Protein AF-A0A742ETJ0-F1 (afdb_monomer)

Organism: NCBI:txid611

Solvent-accessible surface area (backbone atoms only — not comparable to full-atom values): 5757 Å² total; per-residue (Å²): 133,87,86,78,80,91,79,72,93,67,77,60,76,47,76,68,47,53,55,56,54,64,60,47,76,80,40,78,88,38,73,66,59,40,50,54,50,54,50,50,52,52,48,34,63,76,69,64,49,76,88,43,39,60,62,54,28,50,52,50,43,52,57,42,42,72,76,71,46,86,74,58,83,47,75,49,74,48,72,40,85,89,79,68,46,73,43,83,42,38,44,94

Structure (mmCIF, N/CA/C/O backbone):
data_AF-A0A742ETJ0-F1
#
_entry.id   AF-A0A742ETJ0-F1
#
loop_
_atom_site.group_PDB
_atom_site.id
_atom_site.type_symbol
_atom_site.label_atom_id
_atom_site.label_alt_id
_atom_site.label_comp_id
_atom_site.label_asym_id
_atom_site.label_entity_id
_atom_site.label_seq_id
_atom_site.pdbx_PDB_ins_code
_atom_site.Cartn_x
_atom_site.Cartn_y
_atom_site.Cartn_z
_atom_site.occupancy
_atom_site.B_iso_or_equiv
_atom_site.auth_seq_id
_atom_site.auth_comp_id
_atom_site.auth_asym_id
_atom_site.auth_atom_id
_atom_site.pdbx_PDB_model_num
ATOM 1 N N . MET A 1 1 ? 29.877 15.447 -0.134 1.00 32.34 1 MET A N 1
ATOM 2 C CA . MET A 1 1 ? 28.917 16.515 -0.478 1.00 32.34 1 MET A CA 1
ATOM 3 C C . MET A 1 1 ? 27.729 16.368 0.450 1.00 32.34 1 MET A C 1
ATOM 5 O O . MET A 1 1 ? 27.002 15.392 0.334 1.00 32.34 1 MET A O 1
ATOM 9 N N . SER A 1 2 ? 27.615 17.251 1.440 1.00 31.09 2 SER A N 1
ATOM 10 C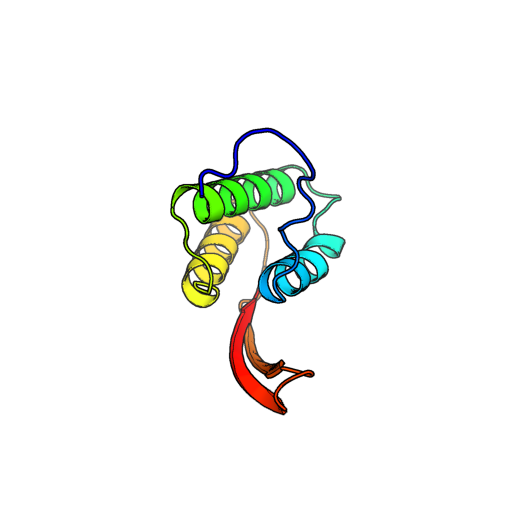 CA . SER A 1 2 ? 26.408 17.362 2.253 1.00 31.09 2 SER A CA 1
ATOM 11 C C . SER A 1 2 ? 25.345 18.079 1.425 1.00 31.09 2 SER A C 1
ATOM 13 O O . SER A 1 2 ? 25.627 19.113 0.825 1.00 31.09 2 SER A O 1
ATOM 15 N N . PHE A 1 3 ? 24.132 17.537 1.387 1.00 28.56 3 PHE A N 1
ATOM 16 C CA . PHE A 1 3 ? 22.963 18.305 0.979 1.00 28.56 3 PHE A CA 1
ATOM 17 C C . PHE A 1 3 ? 22.169 18.625 2.239 1.00 28.56 3 PHE A C 1
ATOM 19 O O . PHE A 1 3 ? 21.553 17.764 2.860 1.00 28.56 3 PHE A O 1
ATOM 26 N N . SER A 1 4 ? 22.302 19.882 2.650 1.00 29.91 4 SER A N 1
ATOM 27 C CA . SER A 1 4 ? 21.517 20.521 3.692 1.00 29.91 4 SER A CA 1
ATOM 28 C C . SER A 1 4 ? 20.381 21.315 3.055 1.00 29.91 4 SER A C 1
ATOM 30 O O . SER A 1 4 ? 20.541 21.906 1.991 1.00 29.91 4 SER A O 1
ATOM 32 N N . SER A 1 5 ? 19.304 21.386 3.837 1.00 32.72 5 SER A N 1
ATOM 33 C CA . SER A 1 5 ? 18.250 22.401 3.899 1.00 32.72 5 SER A CA 1
ATOM 34 C C . SER A 1 5 ? 17.227 22.471 2.766 1.00 32.72 5 SER A C 1
ATOM 36 O O . SER A 1 5 ? 17.449 23.087 1.732 1.00 32.72 5 SER A O 1
ATOM 38 N N . ARG A 1 6 ? 16.039 21.951 3.116 1.00 40.81 6 ARG A N 1
ATOM 39 C CA . ARG A 1 6 ? 14.703 22.497 2.823 1.00 40.81 6 ARG A CA 1
ATOM 40 C C . ARG A 1 6 ? 14.505 23.022 1.400 1.00 40.81 6 ARG A C 1
ATOM 42 O O . ARG A 1 6 ? 14.609 24.216 1.149 1.00 40.81 6 ARG A O 1
ATOM 49 N N . SER A 1 7 ? 14.074 22.136 0.519 1.00 31.17 7 SER A N 1
ATOM 50 C CA . SER A 1 7 ? 13.176 22.480 -0.581 1.00 31.17 7 SER A CA 1
ATOM 51 C C . SER A 1 7 ? 12.449 21.217 -1.024 1.00 31.17 7 SER A C 1
ATOM 53 O O . SER A 1 7 ? 13.045 20.151 -1.128 1.00 31.17 7 SER A O 1
ATOM 55 N N . ASP A 1 8 ? 11.146 21.377 -1.208 1.00 33.16 8 ASP A N 1
ATOM 56 C CA . ASP A 1 8 ? 10.280 20.532 -2.017 1.00 33.16 8 ASP A CA 1
ATOM 57 C C . ASP A 1 8 ? 10.044 19.086 -1.555 1.00 33.16 8 ASP A C 1
ATOM 59 O O . ASP A 1 8 ? 10.710 18.126 -1.932 1.00 33.16 8 ASP A O 1
ATOM 63 N N . SER A 1 9 ? 8.930 18.921 -0.838 1.00 30.58 9 SER A N 1
ATOM 64 C CA . SER A 1 9 ? 8.198 17.667 -0.607 1.00 30.58 9 SER A CA 1
ATOM 65 C C . SER A 1 9 ? 7.661 17.008 -1.897 1.00 30.58 9 SER A C 1
ATOM 67 O O . SER A 1 9 ? 6.697 16.250 -1.860 1.00 30.58 9 SER A O 1
ATOM 69 N N . THR A 1 10 ? 8.266 17.286 -3.053 1.00 33.06 10 THR A N 1
ATOM 70 C CA . THR A 1 10 ? 7.927 16.722 -4.368 1.00 33.06 10 THR A CA 1
ATOM 71 C C . THR A 1 10 ? 8.785 15.504 -4.725 1.00 33.06 10 THR A C 1
ATOM 73 O O . THR A 1 10 ? 8.616 14.926 -5.794 1.00 33.06 10 THR A O 1
ATOM 76 N N . ALA A 1 11 ? 9.649 15.034 -3.820 1.00 34.22 11 ALA A N 1
ATOM 77 C CA . ALA A 1 11 ? 10.446 13.819 -4.009 1.00 34.22 11 ALA A CA 1
ATOM 78 C C . ALA A 1 11 ? 9.672 12.496 -3.781 1.00 34.22 11 ALA A C 1
ATOM 80 O O . ALA A 1 11 ? 10.282 11.433 -3.764 1.00 34.22 11 ALA A O 1
ATOM 81 N N . LEU A 1 12 ? 8.334 12.537 -3.692 1.00 37.72 12 LEU A N 1
ATOM 82 C CA . LEU A 1 12 ? 7.442 11.372 -3.863 1.00 37.72 12 LEU A CA 1
ATOM 83 C C . LEU A 1 12 ? 7.275 10.964 -5.349 1.00 37.72 12 LEU A C 1
ATOM 85 O O . LEU A 1 12 ? 6.354 10.238 -5.711 1.00 37.72 12 LEU A O 1
ATOM 89 N N . LEU A 1 13 ? 8.170 11.432 -6.226 1.00 37.72 13 LEU A N 1
ATOM 90 C CA . LEU A 1 13 ? 8.246 11.090 -7.649 1.00 37.72 13 LEU A CA 1
ATOM 91 C C . LEU A 1 13 ? 9.141 9.861 -7.898 1.00 37.72 13 LEU A C 1
ATOM 93 O O . LEU A 1 13 ? 10.031 9.878 -8.747 1.00 37.72 13 LEU A O 1
ATOM 97 N N . SER A 1 14 ? 8.882 8.768 -7.184 1.00 45.06 14 SER A N 1
ATOM 98 C CA . SER A 1 14 ? 9.124 7.424 -7.714 1.00 45.06 14 SER A CA 1
ATOM 99 C C . SER A 1 14 ? 7.759 6.817 -8.044 1.00 45.06 14 SER A C 1
ATOM 101 O O . SER A 1 14 ? 6.761 7.112 -7.393 1.00 45.06 14 SER A O 1
ATOM 103 N N . TRP A 1 15 ? 7.677 6.011 -9.100 1.00 43.72 15 TRP A N 1
ATOM 104 C CA . TRP A 1 15 ? 6.424 5.463 -9.641 1.00 43.72 15 TRP A CA 1
ATOM 105 C C . TRP A 1 15 ? 5.563 4.700 -8.615 1.00 43.72 15 TRP A C 1
ATOM 107 O O . TRP A 1 15 ? 4.362 4.553 -8.822 1.00 43.72 15 TRP A O 1
ATOM 117 N N . GLU A 1 16 ? 6.144 4.296 -7.484 1.00 48.22 16 GLU A N 1
ATOM 118 C CA . GLU A 1 16 ? 5.433 3.743 -6.328 1.00 48.22 16 GLU A CA 1
ATOM 119 C C . GLU A 1 16 ? 4.449 4.753 -5.708 1.00 48.22 16 GLU A C 1
ATOM 121 O O . GLU A 1 16 ? 3.303 4.404 -5.432 1.00 48.22 16 GLU A O 1
ATOM 126 N N . GLY A 1 17 ? 4.836 6.028 -5.578 1.00 49.72 17 GLY A N 1
ATOM 127 C CA . GLY A 1 17 ? 3.976 7.088 -5.034 1.00 49.72 17 GLY A CA 1
ATOM 128 C C . GLY A 1 17 ? 2.765 7.405 -5.919 1.00 49.72 17 GLY A C 1
ATOM 129 O O . GLY A 1 17 ? 1.693 7.740 -5.417 1.00 49.72 17 GLY A O 1
ATOM 130 N N . LEU A 1 18 ? 2.900 7.233 -7.238 1.00 43.44 18 LEU A N 1
ATOM 131 C CA . LEU A 1 18 ? 1.806 7.403 -8.200 1.00 43.44 18 LEU A CA 1
ATOM 132 C C . LEU A 1 18 ? 0.774 6.271 -8.119 1.00 43.44 18 LEU A C 1
ATOM 134 O O . LEU A 1 18 ? -0.416 6.532 -8.283 1.00 43.44 18 LEU A O 1
ATOM 138 N N . ILE A 1 19 ? 1.194 5.037 -7.833 1.00 52.06 19 ILE A N 1
ATOM 139 C CA . ILE A 1 19 ? 0.254 3.918 -7.681 1.00 52.06 19 ILE A CA 1
ATOM 140 C C . ILE A 1 19 ? -0.553 4.074 -6.384 1.00 52.06 19 ILE A C 1
ATOM 142 O O . ILE A 1 19 ? -1.783 3.996 -6.422 1.00 52.06 19 ILE A O 1
ATOM 146 N N . PHE A 1 20 ? 0.096 4.475 -5.283 1.00 53.56 20 PHE A N 1
ATOM 147 C CA . PHE A 1 20 ? -0.612 4.906 -4.070 1.00 53.56 20 PHE A CA 1
ATOM 148 C C . PHE A 1 20 ? -1.568 6.087 -4.338 1.00 53.56 20 PHE A C 1
ATOM 150 O O . PHE A 1 20 ? -2.681 6.119 -3.814 1.00 53.56 20 PHE A O 1
ATOM 157 N N . TYR A 1 21 ? -1.187 7.037 -5.201 1.00 48.38 21 TYR A N 1
ATOM 158 C CA . TYR A 1 21 ? -2.019 8.186 -5.586 1.00 48.38 21 TYR A CA 1
ATOM 159 C C . TYR A 1 21 ? -3.294 7.821 -6.370 1.00 48.38 21 TYR A C 1
ATOM 161 O O . TYR A 1 21 ? -4.314 8.499 -6.227 1.00 48.38 21 TYR A O 1
ATOM 169 N N . TYR A 1 22 ? -3.293 6.756 -7.176 1.00 45.56 22 TYR A N 1
ATOM 170 C CA . TYR A 1 22 ? -4.513 6.315 -7.865 1.00 45.56 22 TYR A CA 1
ATOM 171 C C . TYR A 1 22 ? -5.441 5.487 -6.967 1.00 45.56 22 TYR A C 1
ATOM 173 O O . TYR A 1 22 ? -6.658 5.627 -7.099 1.00 45.56 22 TYR A O 1
ATOM 181 N N . GLN A 1 23 ? -4.895 4.748 -5.990 1.00 53.19 23 GLN A N 1
ATOM 182 C CA . GLN A 1 23 ? -5.660 4.167 -4.874 1.00 53.19 23 GLN A CA 1
ATOM 183 C C . GLN A 1 23 ? -6.522 5.240 -4.177 1.00 53.19 23 GLN A C 1
ATOM 185 O O . GLN A 1 23 ? -7.693 5.046 -3.867 1.00 53.19 23 GLN A O 1
ATOM 190 N N . LEU A 1 24 ? -5.935 6.423 -3.978 1.00 53.19 24 LEU A N 1
ATOM 191 C CA . LEU A 1 24 ? -6.409 7.491 -3.098 1.00 53.19 24 LEU A CA 1
ATOM 192 C C . LEU A 1 24 ? -7.726 8.179 -3.498 1.00 53.19 24 LEU A C 1
ATOM 194 O O . LEU A 1 24 ? -8.414 8.716 -2.626 1.00 53.19 24 LEU A O 1
ATOM 198 N N . ARG A 1 25 ? -8.126 8.192 -4.777 1.00 52.59 25 ARG A N 1
ATOM 199 C CA . ARG A 1 25 ? -9.295 8.998 -5.196 1.00 52.59 25 ARG A CA 1
ATOM 200 C C . ARG A 1 25 ? -10.647 8.462 -4.718 1.00 52.59 25 ARG A C 1
ATOM 202 O O . ARG A 1 25 ? -11.588 9.247 -4.638 1.00 52.59 25 ARG A O 1
ATOM 209 N N . GLY A 1 26 ? -10.756 7.174 -4.388 1.00 54.12 26 GLY A N 1
ATOM 210 C CA . GLY A 1 26 ? -12.006 6.580 -3.895 1.00 54.12 26 GLY A CA 1
ATOM 211 C C . GLY A 1 26 ? -12.287 6.847 -2.410 1.00 54.12 26 GLY A C 1
ATOM 212 O O . GLY A 1 26 ? -13.441 6.824 -1.987 1.00 54.12 26 GLY A O 1
ATOM 213 N N . PHE A 1 27 ? -11.251 7.139 -1.616 1.00 60.00 27 PHE A N 1
ATOM 214 C CA . PHE A 1 27 ? -11.316 7.063 -0.149 1.00 60.00 27 PHE A CA 1
ATOM 215 C C . PHE A 1 27 ? -11.579 8.394 0.566 1.00 60.00 27 PHE A C 1
ATOM 217 O O . PHE A 1 27 ? -11.985 8.401 1.728 1.00 60.00 27 PHE A O 1
ATOM 224 N N . MET A 1 28 ? -11.396 9.524 -0.121 1.00 57.31 28 MET A N 1
ATOM 225 C CA . MET A 1 28 ? -11.357 10.867 0.486 1.00 57.31 28 MET A CA 1
ATOM 226 C C . MET A 1 28 ? -12.674 11.335 1.131 1.00 57.31 28 MET A C 1
ATOM 228 O O . MET A 1 28 ? -12.668 12.314 1.875 1.00 57.31 28 MET A O 1
ATOM 232 N N . ASN A 1 29 ? -13.786 10.629 0.906 1.00 66.88 29 ASN A N 1
ATOM 233 C CA . ASN A 1 29 ? -15.083 10.946 1.510 1.00 66.88 29 ASN A CA 1
ATOM 234 C C . ASN A 1 29 ? -15.334 10.226 2.849 1.00 66.88 29 ASN A C 1
ATOM 236 O O . ASN A 1 29 ? -16.346 10.498 3.4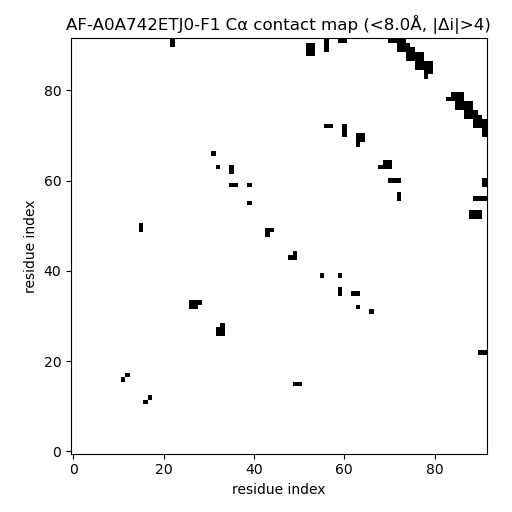95 1.00 66.88 29 ASN A O 1
ATOM 240 N N . ASN A 1 30 ? -14.445 9.323 3.290 1.00 82.06 30 ASN A N 1
ATOM 241 C CA . ASN A 1 30 ? -14.587 8.617 4.564 1.00 82.06 30 ASN A CA 1
ATOM 242 C C . ASN A 1 30 ? -13.440 8.929 5.537 1.00 82.06 30 ASN A C 1
ATOM 244 O O . ASN A 1 30 ? -12.283 8.597 5.284 1.00 82.06 30 ASN A O 1
ATOM 248 N N . SER A 1 31 ? -13.770 9.516 6.690 1.00 84.69 31 SER A N 1
ATOM 249 C CA . SER A 1 31 ? -12.776 9.962 7.674 1.00 84.69 31 SER A CA 1
ATOM 250 C C . SER A 1 31 ? -11.948 8.827 8.284 1.00 84.69 31 SER A C 1
ATOM 252 O O . SER A 1 31 ? -10.765 9.033 8.547 1.00 84.69 31 SER A O 1
ATOM 254 N N . LYS A 1 32 ? -12.522 7.629 8.469 1.00 88.44 32 LYS A N 1
ATOM 255 C CA . LYS A 1 32 ? -11.805 6.476 9.041 1.00 88.44 32 LYS A CA 1
ATOM 256 C C . LYS A 1 32 ? -10.801 5.889 8.053 1.00 88.44 32 LYS A C 1
ATOM 258 O O . LYS A 1 32 ? -9.650 5.681 8.417 1.00 88.44 32 LYS A O 1
ATOM 263 N N . LEU A 1 33 ? -11.210 5.667 6.800 1.00 86.06 33 LEU A N 1
ATOM 264 C CA . LEU A 1 33 ? -10.299 5.152 5.769 1.00 86.06 33 LEU A CA 1
ATOM 265 C C . LEU A 1 33 ? -9.179 6.138 5.453 1.00 86.06 33 LEU A C 1
ATOM 267 O O . LEU A 1 33 ? -8.033 5.722 5.309 1.00 86.06 33 LEU A O 1
ATOM 271 N N . LYS A 1 34 ? -9.492 7.438 5.421 1.00 85.31 34 LYS A N 1
ATOM 272 C CA . LYS A 1 34 ? -8.485 8.492 5.271 1.00 85.31 34 LYS A CA 1
ATOM 273 C C . LYS A 1 34 ? -7.435 8.423 6.379 1.00 85.31 34 LYS A C 1
ATOM 275 O O . LYS A 1 34 ? -6.249 8.404 6.077 1.00 85.31 34 LYS A O 1
ATOM 280 N N . GLN A 1 35 ? -7.861 8.312 7.638 1.00 89.50 35 GLN A N 1
ATOM 281 C CA . GLN A 1 35 ? -6.942 8.215 8.773 1.00 89.50 35 GLN A CA 1
ATOM 282 C C . GLN A 1 35 ? -6.082 6.942 8.728 1.00 89.50 35 GLN A C 1
ATOM 284 O O . GLN A 1 35 ? -4.880 7.007 8.967 1.00 89.50 35 GLN A O 1
ATOM 289 N N . ILE A 1 36 ? -6.680 5.789 8.406 1.00 90.25 36 ILE A N 1
ATOM 290 C CA . ILE A 1 36 ? -5.946 4.525 8.243 1.00 90.25 36 ILE A CA 1
ATOM 291 C C . ILE A 1 36 ? -4.865 4.675 7.170 1.00 90.25 36 ILE A C 1
ATOM 293 O O . ILE A 1 36 ? -3.713 4.311 7.398 1.00 90.25 36 ILE A O 1
ATOM 297 N N . PHE A 1 37 ? -5.231 5.235 6.019 1.00 85.75 37 PHE A N 1
ATOM 298 C CA . PHE A 1 37 ? -4.311 5.435 4.910 1.00 85.75 37 PHE A CA 1
ATOM 299 C C . PHE A 1 37 ? -3.165 6.391 5.279 1.00 85.75 37 PHE A C 1
ATOM 301 O O . PHE A 1 37 ? -2.002 6.068 5.060 1.00 85.75 37 PHE A O 1
ATOM 308 N N . GLU A 1 38 ? -3.470 7.540 5.889 1.00 86.44 38 GLU A N 1
ATOM 309 C CA . GLU A 1 38 ? -2.464 8.520 6.328 1.00 86.44 38 GLU A CA 1
ATOM 310 C C . GLU A 1 38 ? -1.474 7.917 7.335 1.00 86.44 38 GLU A C 1
ATOM 312 O O . GLU A 1 38 ? -0.263 8.132 7.230 1.00 86.44 38 GLU A O 1
ATOM 317 N N . ASN A 1 39 ? -1.969 7.103 8.270 1.00 90.25 39 ASN A N 1
ATOM 318 C CA . ASN A 1 39 ? -1.124 6.392 9.227 1.00 90.25 39 ASN A CA 1
ATOM 319 C C . ASN A 1 39 ? -0.233 5.346 8.541 1.00 90.25 39 ASN A C 1
ATOM 321 O O . ASN A 1 39 ? 0.934 5.209 8.908 1.00 90.25 39 ASN A O 1
ATOM 325 N N . LEU A 1 40 ? -0.750 4.628 7.538 1.00 87.56 40 LEU A N 1
ATOM 326 C CA . LEU A 1 40 ? 0.036 3.654 6.779 1.00 87.56 40 LEU A CA 1
ATOM 327 C C . LEU A 1 40 ? 1.136 4.314 5.955 1.00 87.56 40 LEU A C 1
ATOM 329 O O . LEU A 1 40 ? 2.266 3.838 5.985 1.00 87.56 40 LEU A O 1
ATOM 333 N N . ILE A 1 41 ? 0.848 5.427 5.279 1.00 83.38 41 ILE A N 1
ATOM 334 C CA . ILE A 1 41 ? 1.878 6.182 4.553 1.00 83.38 41 ILE A CA 1
ATOM 335 C C . ILE A 1 41 ? 2.958 6.676 5.515 1.00 83.38 41 ILE A C 1
ATOM 337 O O . ILE A 1 41 ? 4.142 6.470 5.257 1.00 83.38 41 ILE A O 1
ATOM 341 N N . SER A 1 42 ? 2.559 7.227 6.664 1.00 86.31 42 SER A N 1
ATOM 342 C CA . SER A 1 42 ? 3.507 7.686 7.687 1.00 86.31 42 SER A CA 1
ATOM 343 C C . SER A 1 42 ? 4.413 6.548 8.174 1.00 86.31 42 SER A C 1
ATOM 345 O O . SER A 1 42 ? 5.617 6.737 8.337 1.00 86.31 42 SER A O 1
ATOM 347 N N . LEU A 1 43 ? 3.859 5.343 8.358 1.00 85.88 43 LEU A N 1
ATOM 348 C CA . LEU A 1 43 ? 4.625 4.156 8.741 1.00 85.88 43 LEU A CA 1
ATOM 349 C C . LEU A 1 43 ? 5.615 3.732 7.647 1.00 85.88 43 LEU A C 1
ATOM 351 O O . LEU A 1 43 ? 6.767 3.423 7.950 1.00 85.88 43 LEU A O 1
ATOM 355 N N . VAL A 1 44 ? 5.184 3.716 6.385 1.00 83.88 44 VAL A N 1
ATOM 356 C CA . VAL A 1 44 ? 6.038 3.360 5.241 1.00 83.88 44 VAL A CA 1
ATOM 357 C C . VAL A 1 44 ? 7.219 4.317 5.131 1.00 83.88 44 VAL A C 1
ATOM 359 O O . VAL A 1 44 ? 8.353 3.867 4.952 1.00 83.88 44 VAL A O 1
ATOM 362 N N . GLU A 1 45 ? 6.972 5.616 5.301 1.00 83.81 45 GLU A N 1
ATOM 363 C CA . GLU A 1 45 ? 8.009 6.648 5.314 1.00 83.81 45 GLU A CA 1
ATOM 364 C C . GLU A 1 45 ? 8.975 6.468 6.494 1.00 83.81 45 GLU A C 1
ATOM 366 O O . GLU A 1 45 ? 10.193 6.442 6.295 1.00 83.81 45 GLU A O 1
ATOM 371 N N . GLU A 1 46 ? 8.452 6.277 7.711 1.00 88.44 46 GLU A N 1
ATOM 372 C CA . GLU A 1 46 ? 9.255 6.088 8.926 1.00 88.44 46 GLU A CA 1
ATOM 373 C C . GLU A 1 46 ? 10.158 4.849 8.822 1.00 88.44 46 GLU A C 1
ATOM 375 O O . GLU A 1 46 ? 11.340 4.889 9.179 1.00 88.44 46 GLU A O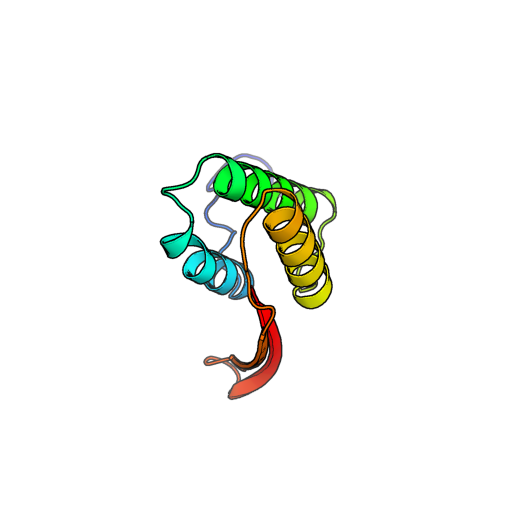 1
ATOM 380 N N . LYS A 1 47 ? 9.612 3.738 8.318 1.00 86.00 47 LYS A N 1
ATOM 381 C CA . LYS A 1 47 ? 10.312 2.450 8.225 1.00 86.00 47 LYS A CA 1
ATOM 382 C C . LYS A 1 47 ? 11.085 2.257 6.923 1.00 86.00 47 LYS A C 1
ATOM 384 O O . LYS A 1 47 ? 11.825 1.281 6.811 1.00 86.00 47 LYS A O 1
ATOM 389 N N . LYS A 1 48 ? 10.961 3.182 5.965 1.00 83.75 48 LYS A N 1
ATOM 390 C CA . LYS A 1 48 ? 11.539 3.085 4.614 1.00 83.75 48 LYS A CA 1
ATOM 391 C C . LYS A 1 48 ? 11.115 1.810 3.875 1.00 83.75 48 LYS A C 1
ATOM 393 O O . LYS A 1 48 ? 11.923 1.199 3.178 1.00 83.75 48 LYS A O 1
ATOM 398 N N . TRP A 1 49 ? 9.856 1.406 4.023 1.00 83.25 49 TRP A N 1
ATOM 399 C CA . TRP A 1 49 ? 9.284 0.203 3.399 1.00 83.25 49 TRP A CA 1
ATOM 400 C C . TRP A 1 49 ? 8.872 0.423 1.935 1.00 83.25 49 TRP A C 1
ATOM 402 O O . TRP A 1 49 ? 7.800 0.012 1.494 1.00 83.25 49 TRP A O 1
ATOM 412 N N . TYR A 1 50 ? 9.731 1.088 1.167 1.00 79.00 50 TYR A N 1
ATOM 413 C CA . TYR A 1 50 ? 9.535 1.275 -0.269 1.00 79.00 50 TYR A CA 1
ATOM 414 C C . TYR A 1 50 ? 9.541 -0.090 -0.974 1.00 79.00 50 TYR A C 1
ATOM 416 O O . TYR A 1 50 ? 10.323 -0.973 -0.615 1.00 79.00 50 TYR A O 1
ATOM 424 N N . GLY A 1 51 ? 8.634 -0.289 -1.929 1.00 74.69 51 GLY A N 1
ATOM 425 C CA . GLY A 1 51 ? 8.428 -1.573 -2.606 1.00 74.69 51 GLY A CA 1
ATOM 426 C C . GLY A 1 51 ? 7.653 -2.644 -1.818 1.00 74.69 51 GLY A C 1
ATOM 427 O O . GLY A 1 51 ? 7.303 -3.671 -2.399 1.00 74.69 51 GLY A O 1
ATOM 428 N N . ALA A 1 52 ? 7.299 -2.425 -0.543 1.00 81.31 52 ALA A N 1
ATOM 429 C CA . ALA A 1 52 ? 6.560 -3.391 0.290 1.00 81.31 52 ALA A CA 1
ATOM 430 C C . ALA A 1 52 ? 5.043 -3.430 -0.009 1.00 81.31 52 ALA A C 1
ATOM 432 O O . ALA A 1 52 ? 4.206 -3.473 0.892 1.00 81.31 52 ALA A O 1
ATOM 433 N N . CYS A 1 53 ? 4.664 -3.377 -1.288 1.00 83.88 53 CYS A N 1
ATOM 434 C CA . CYS A 1 53 ? 3.270 -3.234 -1.714 1.00 83.88 53 CYS A CA 1
ATOM 435 C C . CYS A 1 53 ? 2.349 -4.356 -1.204 1.00 83.88 53 CYS A C 1
ATOM 437 O O . CYS A 1 53 ? 1.211 -4.070 -0.841 1.00 83.88 53 CYS A O 1
ATOM 439 N N . HIS A 1 54 ? 2.848 -5.594 -1.112 1.00 85.94 54 HIS A N 1
ATOM 440 C CA . HIS A 1 54 ? 2.117 -6.746 -0.569 1.00 85.94 54 HIS A CA 1
ATOM 441 C C . HIS A 1 54 ? 1.800 -6.601 0.913 1.00 85.94 54 HIS A C 1
ATOM 443 O O . HIS A 1 54 ? 0.646 -6.764 1.312 1.00 85.94 54 HIS A O 1
ATOM 449 N N . ASP A 1 55 ? 2.793 -6.226 1.714 1.00 88.38 55 ASP A N 1
ATOM 450 C CA . ASP A 1 55 ? 2.612 -6.058 3.152 1.00 88.38 55 ASP A CA 1
ATOM 451 C C . ASP A 1 55 ? 1.677 -4.880 3.444 1.00 88.38 55 ASP A C 1
ATOM 453 O O . ASP A 1 55 ? 0.732 -4.998 4.223 1.00 88.38 55 ASP A O 1
ATOM 457 N N . ILE A 1 56 ? 1.884 -3.752 2.758 1.00 89.81 56 ILE A N 1
ATOM 458 C CA . ILE A 1 56 ? 1.087 -2.536 2.954 1.00 89.81 56 ILE A CA 1
ATOM 459 C C . ILE A 1 56 ? -0.371 -2.769 2.540 1.00 89.81 56 ILE A C 1
ATOM 461 O O . ILE A 1 56 ? -1.282 -2.391 3.278 1.00 89.81 56 ILE A O 1
ATOM 465 N N . SER A 1 57 ? -0.607 -3.428 1.403 1.00 89.94 57 SER A N 1
ATOM 466 C CA . SER A 1 57 ? -1.963 -3.745 0.941 1.00 89.94 57 SER A CA 1
ATOM 467 C C . SER A 1 57 ? -2.663 -4.740 1.863 1.00 89.94 57 SER A C 1
ATOM 469 O O . SER A 1 57 ? -3.843 -4.570 2.159 1.00 89.94 57 SER A O 1
ATOM 471 N N . ALA A 1 58 ? -1.946 -5.736 2.392 1.00 92.69 58 ALA A N 1
ATOM 472 C CA . ALA A 1 58 ? -2.506 -6.667 3.369 1.00 92.69 58 ALA A CA 1
ATOM 473 C C . ALA A 1 58 ? -2.929 -5.953 4.662 1.00 92.69 58 ALA A C 1
ATOM 475 O O . ALA A 1 58 ? -4.050 -6.147 5.138 1.00 92.69 58 ALA A O 1
ATOM 476 N N . VAL A 1 59 ? -2.073 -5.081 5.207 1.00 92.75 59 VAL A N 1
ATOM 477 C CA . VAL A 1 59 ? -2.406 -4.304 6.410 1.00 92.75 59 VAL A CA 1
ATOM 478 C C . VAL A 1 59 ? -3.583 -3.366 6.137 1.00 92.75 59 VAL A C 1
ATOM 480 O O . VAL A 1 59 ? -4.505 -3.294 6.949 1.00 92.75 59 VAL A O 1
ATOM 483 N N . PHE A 1 60 ? -3.606 -2.684 4.988 1.00 91.56 60 PHE A N 1
ATOM 484 C CA . PHE A 1 60 ? -4.711 -1.793 4.642 1.00 91.56 60 PHE A CA 1
ATOM 485 C C . PHE A 1 60 ? -6.042 -2.540 4.509 1.00 91.56 60 PHE A C 1
ATOM 487 O O . PHE A 1 60 ? -7.050 -2.087 5.053 1.00 91.56 60 PHE A O 1
ATOM 494 N N . TYR A 1 61 ? -6.037 -3.711 3.864 1.00 93.25 61 TYR A N 1
ATOM 495 C CA . TYR A 1 61 ? -7.202 -4.588 3.757 1.00 93.25 61 TYR A CA 1
ATOM 496 C C . TYR A 1 61 ? -7.748 -4.972 5.139 1.00 93.25 61 TYR A C 1
ATOM 498 O O . TYR A 1 61 ? -8.946 -4.827 5.383 1.00 93.25 61 TYR A O 1
ATOM 506 N N . ILE A 1 62 ? -6.876 -5.406 6.057 1.00 95.44 62 ILE A N 1
ATOM 507 C CA . ILE A 1 62 ? -7.268 -5.796 7.420 1.00 95.44 62 ILE A CA 1
ATOM 508 C C . ILE A 1 62 ? -7.897 -4.609 8.155 1.00 95.44 62 ILE A C 1
ATOM 510 O O . ILE A 1 62 ? -9.026 -4.715 8.629 1.00 95.44 62 ILE A O 1
ATOM 514 N N . LEU A 1 63 ? -7.217 -3.458 8.185 1.00 93.81 63 LEU A N 1
ATOM 515 C CA . LEU A 1 63 ? -7.702 -2.273 8.898 1.00 93.81 63 LEU A CA 1
ATOM 516 C C . LEU A 1 63 ? -9.034 -1.767 8.324 1.00 93.81 63 LEU A C 1
ATOM 518 O O . LEU A 1 63 ? -9.933 -1.395 9.077 1.00 93.81 63 LEU A O 1
ATOM 522 N N . ALA A 1 64 ? -9.195 -1.785 6.998 1.00 90.56 64 ALA A N 1
ATOM 523 C CA . ALA A 1 64 ? -10.447 -1.413 6.347 1.00 90.56 64 ALA A CA 1
ATOM 524 C C . ALA A 1 64 ? -11.588 -2.398 6.674 1.00 90.56 64 ALA A C 1
ATOM 526 O O . ALA A 1 64 ? -12.702 -1.955 6.962 1.00 90.56 64 ALA A O 1
ATOM 527 N N . LYS A 1 65 ? -11.327 -3.715 6.701 1.00 93.75 65 LYS A N 1
ATOM 528 C CA . LYS A 1 65 ? -12.308 -4.718 7.158 1.00 93.75 65 LYS A CA 1
ATOM 529 C C . LYS A 1 65 ? -12.721 -4.478 8.612 1.00 93.75 65 LYS A C 1
ATOM 531 O O . LYS A 1 65 ? -13.911 -4.505 8.917 1.00 93.75 65 LYS A O 1
ATOM 536 N N . GLU A 1 66 ? -11.769 -4.192 9.499 1.00 95.25 66 GLU A N 1
ATOM 537 C CA . GLU A 1 66 ? -12.024 -3.966 10.930 1.00 95.25 66 GLU A CA 1
ATOM 538 C C . GLU A 1 66 ? -12.922 -2.754 11.202 1.00 95.25 66 GLU A C 1
ATOM 540 O O . GLU A 1 66 ? -13.749 -2.786 12.114 1.00 95.25 66 GLU A O 1
ATOM 545 N N . VAL A 1 67 ? -12.816 -1.692 10.397 1.00 91.19 67 VAL A N 1
ATOM 546 C CA . VAL A 1 67 ? -13.687 -0.512 10.533 1.00 91.19 67 VAL A CA 1
ATOM 547 C C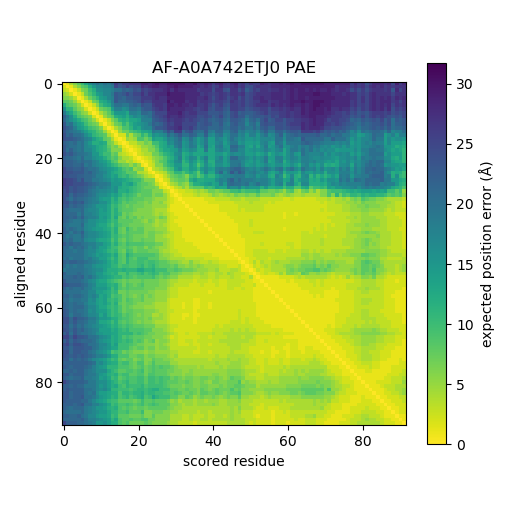 . VAL A 1 67 ? -15.011 -0.622 9.761 1.00 91.19 67 VAL A C 1
ATOM 549 O O . VAL A 1 67 ? -15.766 0.355 9.719 1.00 91.19 67 VAL A O 1
ATOM 552 N N . GLY A 1 68 ? -15.322 -1.805 9.216 1.00 90.88 68 GLY A N 1
ATOM 553 C CA . GLY A 1 68 ? -16.631 -2.161 8.660 1.00 90.88 68 GLY A CA 1
ATOM 554 C C . GLY A 1 68 ? -16.774 -2.006 7.145 1.00 90.88 68 GLY A C 1
ATOM 555 O O . GLY A 1 68 ? -17.902 -1.943 6.660 1.00 90.88 68 GLY A O 1
ATOM 556 N N . PHE A 1 69 ? -15.672 -1.915 6.396 1.00 89.06 69 PHE A N 1
ATOM 557 C CA . PHE A 1 69 ? -15.720 -1.942 4.931 1.00 89.06 69 PHE A CA 1
ATOM 558 C C . PHE A 1 69 ? -15.628 -3.367 4.398 1.00 89.06 69 PHE A C 1
ATOM 560 O O . PHE A 1 69 ? -15.204 -4.284 5.092 1.00 89.06 69 PHE A O 1
ATOM 567 N N . GLU A 1 70 ? -15.966 -3.523 3.122 1.00 91.56 70 GLU A N 1
ATOM 568 C CA . GLU A 1 70 ? -15.803 -4.759 2.356 1.00 91.56 70 GLU A CA 1
ATOM 569 C C . GLU A 1 70 ? -14.789 -4.542 1.213 1.00 91.56 70 GLU A C 1
ATOM 571 O O . GLU A 1 70 ? -15.168 -4.554 0.040 1.00 91.56 70 GLU A O 1
ATOM 576 N N . PRO A 1 71 ? -13.507 -4.247 1.523 1.00 90.25 71 PRO A N 1
ATOM 577 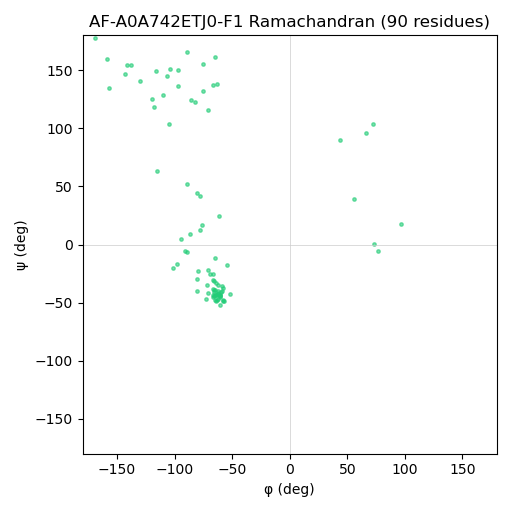C CA . PRO A 1 71 ? -12.460 -4.122 0.516 1.00 90.25 71 PRO A CA 1
ATOM 578 C C . PRO A 1 71 ? -12.196 -5.451 -0.200 1.00 90.25 71 PRO A C 1
ATOM 580 O O . PRO A 1 71 ? -12.487 -6.527 0.319 1.00 90.25 71 PRO A O 1
ATOM 583 N N . THR A 1 72 ? -11.567 -5.377 -1.372 1.00 91.81 72 THR A N 1
ATOM 584 C CA . THR A 1 72 ? -11.040 -6.543 -2.093 1.00 91.81 72 THR A CA 1
ATOM 585 C C . THR A 1 72 ? -9.539 -6.374 -2.252 1.00 91.81 72 THR A C 1
ATOM 587 O O . THR A 1 72 ? -9.101 -5.367 -2.783 1.00 91.81 72 THR A O 1
ATOM 590 N N . LEU A 1 73 ? -8.748 -7.351 -1.815 1.00 91.44 73 LEU A N 1
ATOM 591 C CA . LEU A 1 73 ? -7.309 -7.353 -2.066 1.00 91.44 73 LEU A CA 1
ATOM 592 C C . LEU A 1 73 ? -7.033 -7.979 -3.438 1.00 91.44 73 LEU A C 1
ATOM 594 O O . LEU A 1 73 ? -7.438 -9.112 -3.699 1.00 91.44 73 LEU A O 1
ATOM 598 N N . LEU A 1 74 ? -6.342 -7.242 -4.302 1.00 89.94 74 LEU A N 1
ATOM 599 C CA . LEU A 1 74 ? -5.996 -7.644 -5.662 1.00 89.94 74 LEU A CA 1
ATOM 600 C C . LEU A 1 74 ? -4.47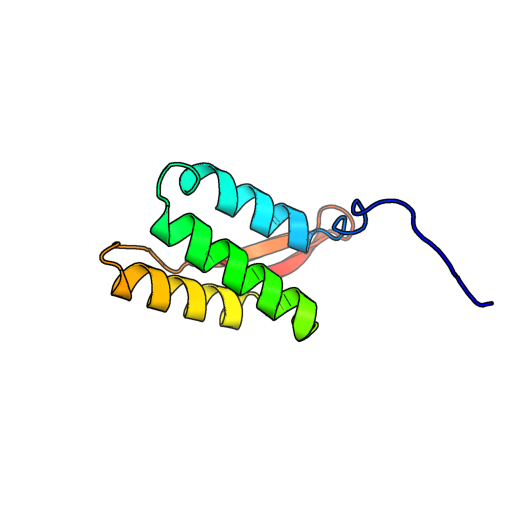8 -7.766 -5.818 1.00 89.94 74 LEU A C 1
ATOM 602 O O . LEU A 1 74 ? -3.710 -7.062 -5.162 1.00 89.94 74 LEU A O 1
ATOM 606 N N . ILE A 1 75 ? -4.055 -8.669 -6.703 1.00 91.81 75 ILE A N 1
ATOM 607 C CA . ILE A 1 75 ? -2.661 -8.870 -7.110 1.00 91.81 75 ILE A CA 1
ATOM 608 C C . ILE A 1 75 ? -2.623 -8.877 -8.638 1.00 91.81 75 ILE A C 1
ATOM 610 O O . ILE A 1 75 ? -3.513 -9.440 -9.279 1.00 91.81 75 ILE A O 1
ATOM 614 N N . GLY A 1 76 ? -1.599 -8.269 -9.223 1.00 88.56 76 GLY A N 1
ATOM 615 C CA . GLY A 1 76 ? -1.365 -8.294 -10.660 1.00 88.56 76 GLY A CA 1
ATOM 616 C C . GLY A 1 76 ? 0.006 -7.747 -11.026 1.00 88.56 76 GLY A C 1
ATOM 617 O O . GLY A 1 76 ? 0.754 -7.288 -10.170 1.00 88.56 76 GLY A O 1
ATOM 618 N N . GLU A 1 77 ? 0.328 -7.779 -12.312 1.00 89.69 77 GLU A N 1
ATOM 619 C CA . GLU A 1 77 ? 1.602 -7.282 -12.823 1.00 89.69 77 GLU A CA 1
ATOM 620 C C . GLU A 1 77 ? 1.452 -5.853 -13.348 1.00 89.69 77 GLU A C 1
ATOM 622 O O . GLU A 1 77 ? 0.512 -5.529 -14.080 1.00 89.69 77 GLU A O 1
ATOM 627 N N . VAL A 1 78 ? 2.412 -4.993 -13.020 1.00 83.44 78 VAL A N 1
ATOM 628 C CA . VAL A 1 78 ? 2.477 -3.626 -13.538 1.00 83.44 78 VAL A CA 1
ATOM 629 C C . VAL A 1 78 ? 3.652 -3.509 -14.496 1.00 83.44 78 VAL A C 1
ATOM 631 O O . VAL A 1 78 ? 4.789 -3.858 -14.175 1.00 83.44 78 VAL A O 1
ATOM 634 N N . ARG A 1 79 ? 3.386 -2.983 -15.695 1.00 87.44 79 ARG A N 1
ATOM 635 C CA . ARG A 1 79 ? 4.428 -2.690 -16.678 1.00 87.44 79 ARG A CA 1
ATOM 636 C C . ARG A 1 79 ? 5.080 -1.351 -16.360 1.00 87.44 79 ARG A C 1
ATOM 638 O O . ARG A 1 79 ? 4.419 -0.315 -16.390 1.00 87.44 79 ARG A O 1
ATOM 645 N N . ASN A 1 80 ? 6.391 -1.349 -16.157 1.00 82.50 80 ASN A N 1
ATOM 646 C CA . ASN A 1 80 ? 7.176 -0.127 -16.101 1.00 82.50 80 ASN A CA 1
ATOM 647 C C . ASN A 1 80 ? 7.267 0.478 -17.518 1.00 82.50 80 ASN A C 1
ATOM 649 O O . ASN A 1 80 ? 7.845 -0.145 -18.412 1.00 82.50 80 ASN A O 1
ATOM 653 N N . PRO A 1 81 ? 6.713 1.678 -17.769 1.00 82.00 81 PRO A N 1
ATOM 654 C CA . PRO A 1 81 ? 6.693 2.258 -19.109 1.00 82.00 81 PRO A CA 1
ATOM 655 C C . PRO A 1 81 ? 8.083 2.678 -19.606 1.00 82.00 81 PRO A C 1
ATOM 657 O O . PRO A 1 81 ? 8.294 2.716 -20.815 1.00 82.00 81 PRO A O 1
ATOM 660 N N . ALA A 1 82 ? 9.022 2.968 -18.701 1.00 83.88 82 ALA A N 1
ATOM 661 C CA . ALA A 1 82 ? 10.370 3.410 -19.044 1.00 83.88 82 ALA A CA 1
ATOM 662 C C . ALA A 1 82 ? 11.290 2.243 -19.432 1.00 83.88 82 ALA A C 1
ATOM 664 O O . ALA A 1 82 ? 12.078 2.365 -20.365 1.00 83.88 82 ALA A O 1
ATOM 665 N N . THR A 1 83 ? 11.193 1.112 -18.730 1.00 89.94 83 THR A N 1
ATOM 666 C CA . THR A 1 83 ? 12.060 -0.060 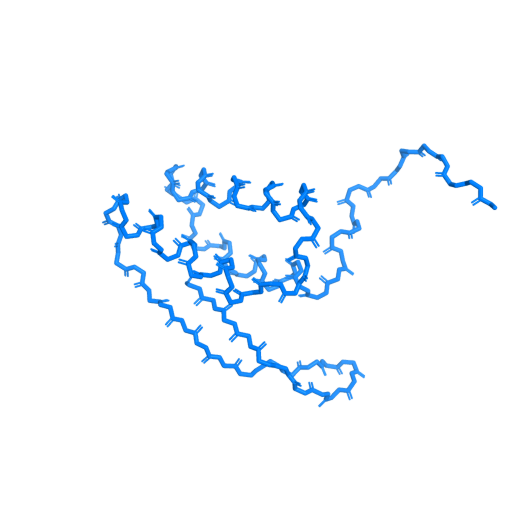-18.957 1.00 89.94 83 THR A CA 1
ATOM 667 C C . THR A 1 83 ? 11.378 -1.164 -19.762 1.00 89.94 83 THR A C 1
ATOM 669 O O . THR A 1 83 ? 12.049 -2.034 -20.309 1.00 89.94 83 THR A O 1
ATOM 672 N N . GLY A 1 84 ? 10.045 -1.169 -19.815 1.00 91.19 84 GLY A N 1
ATOM 673 C CA . GLY A 1 84 ? 9.245 -2.250 -20.385 1.00 91.19 84 GLY A CA 1
ATOM 674 C C . GLY A 1 84 ? 9.180 -3.517 -19.526 1.00 91.19 84 GLY A C 1
ATOM 675 O O . GLY A 1 84 ? 8.524 -4.469 -19.946 1.00 91.19 84 GLY A O 1
ATOM 676 N N . SER A 1 85 ? 9.827 -3.540 -18.356 1.00 89.00 85 SER A N 1
ATOM 677 C CA . SER A 1 85 ? 9.801 -4.674 -17.426 1.00 89.00 85 SER A CA 1
ATOM 678 C C . SER A 1 85 ? 8.473 -4.758 -16.673 1.00 89.00 85 SER A C 1
ATOM 680 O O . SER A 1 85 ? 7.805 -3.743 -16.475 1.00 89.00 85 SER A O 1
ATOM 682 N N . TYR A 1 86 ? 8.123 -5.957 -16.215 1.00 87.81 86 TYR A N 1
ATOM 683 C CA . TYR A 1 86 ? 6.970 -6.202 -15.349 1.00 87.81 86 TY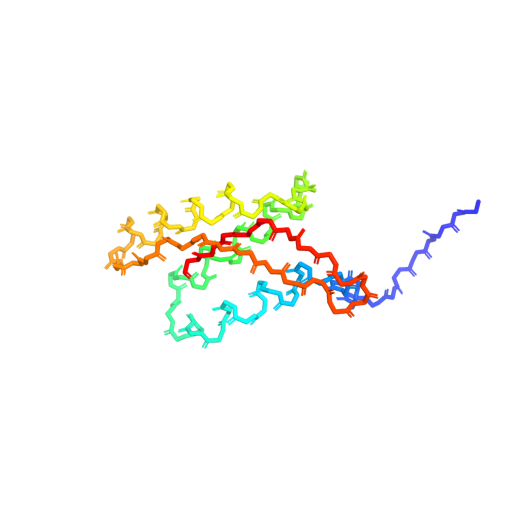R A CA 1
ATOM 684 C C . TYR A 1 86 ? 7.432 -6.442 -13.915 1.00 87.81 86 TYR A C 1
ATOM 686 O O . TYR A 1 86 ? 8.551 -6.910 -13.696 1.00 87.81 86 TYR A O 1
ATOM 694 N N . PHE A 1 87 ? 6.586 -6.096 -12.954 1.00 83.75 87 PHE A N 1
ATOM 695 C CA . PHE A 1 87 ? 6.775 -6.438 -11.551 1.00 83.75 87 PHE A CA 1
ATOM 696 C C . PHE A 1 87 ? 5.430 -6.763 -10.908 1.00 83.75 87 PHE A C 1
ATOM 698 O O . PHE A 1 87 ? 4.408 -6.177 -11.280 1.00 83.75 87 PHE A O 1
ATOM 705 N N . ASP A 1 88 ? 5.451 -7.685 -9.949 1.00 87.94 88 ASP A N 1
ATOM 706 C CA . ASP A 1 88 ? 4.282 -8.019 -9.144 1.00 87.94 88 ASP A CA 1
ATOM 707 C C . ASP A 1 88 ? 3.890 -6.833 -8.266 1.00 87.94 88 ASP A C 1
ATOM 709 O O . ASP A 1 88 ? 4.729 -6.156 -7.665 1.00 87.94 88 ASP A O 1
ATOM 713 N N . HIS A 1 89 ? 2.593 -6.580 -8.193 1.00 88.06 89 HIS A N 1
ATOM 714 C CA . HIS A 1 89 ? 2.028 -5.527 -7.379 1.00 88.06 89 HIS A CA 1
ATOM 715 C C . HIS A 1 89 ? 0.722 -5.987 -6.742 1.00 88.06 89 HIS A C 1
ATOM 717 O O . HIS A 1 89 ? 0.021 -6.857 -7.258 1.00 88.06 89 HIS A O 1
ATOM 723 N N . SER A 1 90 ? 0.376 -5.382 -5.613 1.00 87.19 90 SER A N 1
ATOM 724 C CA . SER A 1 90 ? -0.910 -5.610 -4.960 1.00 87.19 90 SER A CA 1
ATOM 725 C C . SER A 1 90 ? -1.501 -4.308 -4.466 1.00 87.19 90 SER A C 1
ATOM 727 O O . SER A 1 90 ? -0.773 -3.340 -4.243 1.00 87.19 90 SER A O 1
ATOM 729 N N . 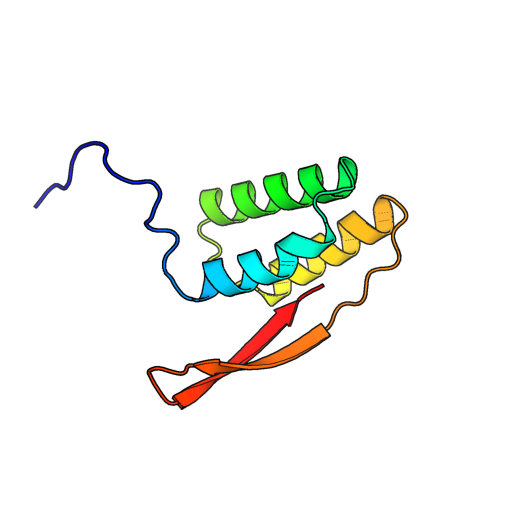TRP A 1 91 ? -2.824 -4.300 -4.359 1.00 86.75 91 TRP A N 1
ATOM 730 C CA . TRP A 1 91 ? -3.597 -3.118 -4.029 1.00 86.75 91 TRP A CA 1
ATOM 731 C C . TRP A 1 91 ? -4.976 -3.496 -3.472 1.00 86.75 91 TRP A C 1
ATOM 733 O O . TRP A 1 91 ? -5.450 -4.613 -3.685 1.00 86.75 91 TRP A O 1
ATOM 743 N N . VAL A 1 92 ? -5.612 -2.568 -2.748 1.00 85.50 92 VAL A N 1
ATOM 744 C CA . VAL A 1 92 ? -6.932 -2.735 -2.102 1.00 85.50 92 VAL A CA 1
ATOM 745 C C . VAL A 1 92 ? -7.997 -1.828 -2.704 1.00 85.50 92 VAL A C 1
ATOM 747 O O . VAL A 1 92 ? -7.871 -0.593 -2.534 1.00 85.50 92 VAL A O 1
#

pLDDT: mean 73.76, std 21.64, range [28.56, 95.44]

Secondary structure (DSSP, 8-state):
----S---TT---SHHHHHHHHHGGGTTT-HHHHHHHHHHHHHHHHHT-TT-HHHHHHHHHHHHHHTT-----EEEEEE-TTT--EEEEEE-

Mean predicted aligned error: 10.05 Å

Foldseek 3Di:
DDDDDDDDPPVCPDVQSVVLVVLPPVPVVDPQLVVQSVVLVVVCVVVVVPPVQVVSQVSSCVSCVVVPDDDDKDKDWDQDPVPRDIDIHIHD

Radius of gyration: 14.95 Å; Cα contacts (8 Å, |Δi|>4): 73; chains: 1; bounding box: 46×31×31 Å

InterPro domains:
  IPR038765 Papain-like cysteine peptidase superfamily [SSF54001] (22-91)

Sequence (92 aa):
MSFSSRSDSTALLSWEGLIFYYQLRGFMNNSKLKQIFENLISLVEEKKWYGACHDISAVFYILAKEVGFEPTLLIGEVRNPATGSYFDHSWV

Nearest PDB structures (foldseek):
  3vf4-assembly1_A  TM=4.222E-01  e=8.018E-01  Streptoalloteichus tenebrarius
  3ver-assembly1_A  TM=4.196E-01  e=9.731E-01  Streptoalloteichus tenebrarius
  3veo-assembly1_A  TM=4.245E-01  e=9.123E-01  Streptoalloteichus tenebrarius
  3vex-assembly1_A  TM=4.224E-01  e=1.107E+00  Streptoalloteichus tenebrarius
  3vez-assembly1_A  TM=4.234E-01  e=1.107E+00  Streptoalloteichus tenebrarius